Protein AF-A0AAU5RZ16-F1 (afdb_monomer)

Solvent-accessible surface area (backbone atoms only — not comparable to full-atom values): 4479 Å² total; per-residue (Å²): 134,87,48,73,52,64,41,67,49,67,42,90,88,79,65,50,72,46,78,76,39,77,79,40,85,45,78,77,78,91,57,82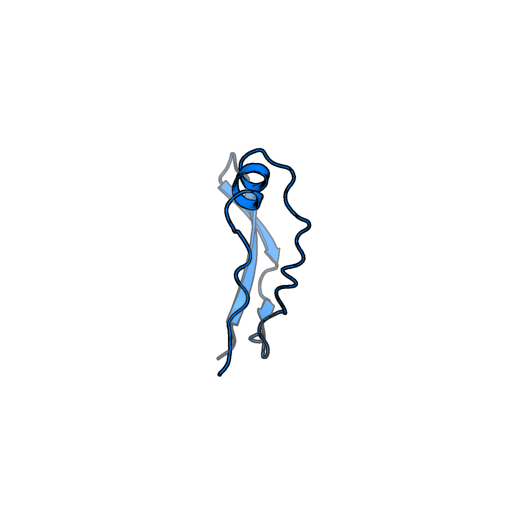,75,81,76,75,74,80,64,72,84,61,87,46,83,71,58,63,60,66,76,77,76,70,85,85,73,77,86,84,86,128

Sequence (62 aa):
MGMTIAVYRVNPMSGERTTVRDRYDVQPATLPTPLSSALPPCGCKRCRRSRHTEPATPPDHR

Secondary structure (DSSP, 8-state):
--EEEEEEEE-TTT--EEEEEEEEEEPPPSS------------STTTTTGGGS---------

Structure (mmCIF, N/CA/C/O backbone):
data_AF-A0AAU5RZ16-F1
#
_entry.id   AF-A0AAU5RZ16-F1
#
loop_
_atom_site.group_PDB
_atom_site.id
_atom_site.type_symbol
_atom_site.label_atom_id
_atom_site.label_alt_id
_atom_site.label_comp_id
_atom_site.label_asym_id
_atom_site.label_entity_id
_atom_site.label_seq_id
_atom_site.pdbx_PDB_ins_code
_atom_site.Cartn_x
_atom_site.Cartn_y
_atom_site.Cartn_z
_atom_site.occupancy
_atom_site.B_iso_or_equiv
_atom_site.auth_seq_id
_atom_site.auth_comp_id
_atom_site.auth_asym_id
_atom_site.auth_atom_id
_atom_site.pdbx_PDB_model_num
ATOM 1 N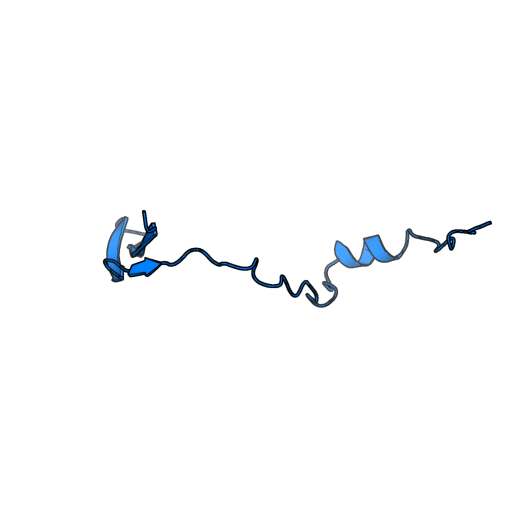 N . MET A 1 1 ? -0.779 -14.640 18.038 1.00 59.03 1 MET A N 1
ATOM 2 C CA . MET A 1 1 ? -1.359 -13.331 17.666 1.00 59.03 1 MET A CA 1
ATOM 3 C C . MET A 1 1 ? -0.959 -13.066 16.223 1.00 59.03 1 MET A C 1
ATOM 5 O O . MET A 1 1 ? 0.231 -13.130 15.943 1.00 59.03 1 MET A O 1
ATOM 9 N N . GLY A 1 2 ? -1.927 -12.926 15.312 1.00 73.69 2 GLY A N 1
ATOM 10 C CA . GLY A 1 2 ? -1.677 -12.696 13.881 1.00 73.69 2 GLY A CA 1
ATOM 11 C C . GLY A 1 2 ? -1.341 -11.234 13.579 1.00 73.69 2 GLY A C 1
ATOM 12 O O . GLY A 1 2 ? -1.622 -10.357 14.396 1.00 73.69 2 GLY A O 1
ATOM 13 N N . MET A 1 3 ? -0.723 -10.972 12.425 1.00 84.06 3 MET A N 1
ATOM 14 C CA . MET A 1 3 ? -0.475 -9.616 11.930 1.00 84.06 3 MET A CA 1
ATOM 15 C C . MET A 1 3 ? -1.521 -9.271 10.870 1.00 84.06 3 MET A C 1
ATOM 17 O O . MET A 1 3 ? -1.743 -10.047 9.946 1.00 84.06 3 MET A O 1
ATOM 21 N N . THR A 1 4 ? -2.124 -8.088 10.965 1.00 87.88 4 THR A N 1
ATOM 22 C CA . THR A 1 4 ? -3.058 -7.588 9.947 1.00 87.88 4 THR A CA 1
ATOM 23 C C . THR A 1 4 ? -2.441 -6.443 9.162 1.00 87.88 4 THR A C 1
ATOM 25 O O . THR A 1 4 ? -1.838 -5.549 9.758 1.00 87.88 4 THR A O 1
ATOM 28 N N . ILE A 1 5 ? -2.646 -6.423 7.845 1.00 89.38 5 ILE A N 1
ATOM 29 C CA . ILE A 1 5 ? -2.229 -5.315 6.975 1.00 89.38 5 ILE A CA 1
ATOM 30 C C . ILE A 1 5 ? -3.463 -4.664 6.341 1.00 89.38 5 ILE A C 1
ATOM 32 O O . ILE A 1 5 ? -4.354 -5.354 5.841 1.00 89.38 5 ILE A O 1
ATOM 36 N N . ALA A 1 6 ? -3.471 -3.331 6.333 1.00 93.25 6 ALA A N 1
ATOM 37 C CA . ALA A 1 6 ? -4.401 -2.487 5.589 1.00 93.25 6 ALA A CA 1
ATOM 38 C C . ALA A 1 6 ? -3.627 -1.709 4.513 1.00 93.25 6 ALA A C 1
ATOM 40 O O . ALA A 1 6 ? -2.494 -1.281 4.751 1.00 93.25 6 ALA A O 1
ATOM 41 N N . VAL A 1 7 ? -4.218 -1.521 3.333 1.00 94.31 7 VAL A N 1
ATOM 42 C CA . VAL A 1 7 ? -3.584 -0.842 2.193 1.00 94.31 7 VAL A CA 1
ATOM 43 C C . VAL A 1 7 ? -4.445 0.330 1.745 1.00 94.31 7 VAL A C 1
ATOM 45 O O . VAL A 1 7 ? -5.623 0.164 1.421 1.00 94.31 7 VAL A O 1
ATOM 48 N N . TYR A 1 8 ? -3.823 1.504 1.658 1.00 96.88 8 TYR A N 1
ATOM 49 C CA . TYR A 1 8 ? -4.456 2.747 1.231 1.00 96.88 8 TYR A CA 1
ATOM 50 C C . TYR A 1 8 ? -3.699 3.351 0.051 1.00 96.88 8 TYR A C 1
ATOM 52 O O . TYR A 1 8 ? -2.46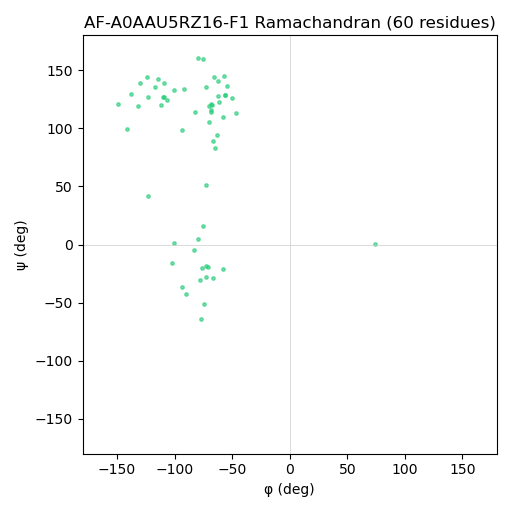8 3.304 0.001 1.00 96.88 8 TYR A O 1
ATOM 60 N N . ARG A 1 9 ? -4.433 3.965 -0.875 1.00 97.38 9 ARG A N 1
ATOM 61 C CA . ARG A 1 9 ? -3.879 4.952 -1.808 1.00 97.38 9 ARG A CA 1
ATOM 62 C C . ARG A 1 9 ? -4.052 6.329 -1.192 1.00 97.38 9 ARG A C 1
ATOM 64 O O . ARG A 1 9 ? -5.125 6.629 -0.680 1.00 97.38 9 ARG A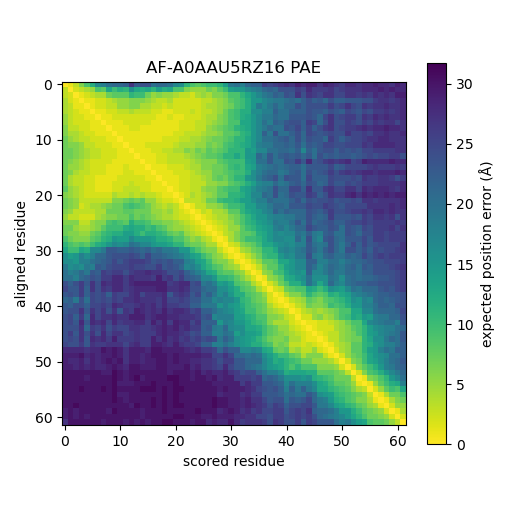 O 1
ATOM 71 N N . VAL A 1 10 ? -3.002 7.140 -1.237 1.00 97.69 10 VAL A N 1
ATOM 72 C CA . VAL A 1 10 ? -3.014 8.508 -0.709 1.00 97.69 10 VAL A CA 1
ATOM 73 C C . VAL A 1 10 ? -2.949 9.476 -1.879 1.00 97.69 10 VAL A C 1
ATOM 75 O O . VAL A 1 10 ? -2.054 9.364 -2.718 1.00 97.69 10 VAL A O 1
ATOM 78 N N . ASN A 1 11 ? -3.887 10.418 -1.939 1.00 96.81 11 ASN A N 1
ATOM 79 C CA . ASN A 1 11 ? -3.807 11.541 -2.859 1.00 96.81 11 ASN A CA 1
ATOM 80 C C . ASN A 1 11 ? -2.672 12.476 -2.393 1.00 96.81 11 ASN A C 1
ATOM 82 O O . ASN A 1 11 ? -2.744 12.992 -1.278 1.00 96.81 11 ASN A O 1
ATOM 86 N N . PRO A 1 12 ? -1.629 12.719 -3.204 1.00 95.94 12 PRO A N 1
ATOM 87 C CA . PRO A 1 12 ? -0.484 13.521 -2.778 1.00 95.94 12 PRO A CA 1
ATOM 88 C C . PRO A 1 12 ? -0.799 15.018 -2.642 1.00 95.94 12 PRO A C 1
ATOM 90 O O . PRO A 1 12 ? -0.060 15.725 -1.966 1.00 95.94 12 PRO A O 1
ATOM 93 N N . MET A 1 13 ? -1.875 15.502 -3.271 1.00 97.38 13 MET A N 1
ATOM 94 C CA . MET A 1 13 ? -2.268 16.914 -3.253 1.00 97.38 13 MET A CA 1
ATOM 95 C C . MET A 1 13 ? -3.204 17.234 -2.084 1.00 97.38 13 MET A C 1
ATOM 97 O O . MET A 1 13 ? -3.050 18.268 -1.444 1.00 97.38 13 MET A O 1
ATOM 101 N N . SER A 1 14 ? -4.176 16.358 -1.806 1.00 96.69 14 SER A N 1
ATOM 102 C CA . SER A 1 14 ? -5.186 16.572 -0.754 1.00 96.69 14 SER A CA 1
ATOM 103 C C . SER A 1 14 ? -4.928 15.786 0.534 1.00 96.69 14 SER A C 1
ATOM 105 O O . SER A 1 14 ? -5.546 16.068 1.556 1.00 96.69 14 SER A O 1
ATOM 107 N N . GLY A 1 15 ? -4.057 14.774 0.504 1.00 96.06 15 GLY A N 1
ATOM 108 C CA . GLY A 1 15 ? -3.836 13.849 1.621 1.00 96.06 15 GLY A CA 1
ATOM 109 C C . GLY A 1 15 ? -4.964 12.832 1.837 1.00 96.06 15 GLY A C 1
ATOM 110 O O . GLY A 1 15 ? -4.874 12.003 2.746 1.00 96.06 15 GLY A O 1
ATOM 111 N N . GLU A 1 16 ? -6.012 12.865 1.013 1.00 97.75 16 GLU A N 1
ATOM 112 C CA . GLU A 1 16 ? -7.154 11.959 1.116 1.00 97.75 16 GLU A CA 1
ATOM 113 C C . GLU A 1 16 ? -6.732 10.498 0.903 1.00 97.75 16 GLU A C 1
ATOM 115 O O . GLU A 1 16 ? -5.885 10.192 0.058 1.00 97.75 16 GLU A O 1
ATOM 120 N N . ARG A 1 17 ? -7.320 9.585 1.684 1.00 97.25 17 ARG A N 1
ATOM 121 C CA . ARG A 1 17 ? -7.015 8.152 1.644 1.00 97.25 17 ARG A CA 1
ATOM 122 C C . ARG A 1 17 ? -8.176 7.379 1.041 1.00 97.25 17 ARG A C 1
ATOM 124 O O . ARG A 1 17 ? -9.289 7.438 1.549 1.00 97.25 17 ARG A O 1
ATOM 131 N N . THR A 1 18 ? -7.887 6.571 0.032 1.00 96.75 18 THR A N 1
ATOM 132 C CA . THR A 1 18 ? -8.829 5.58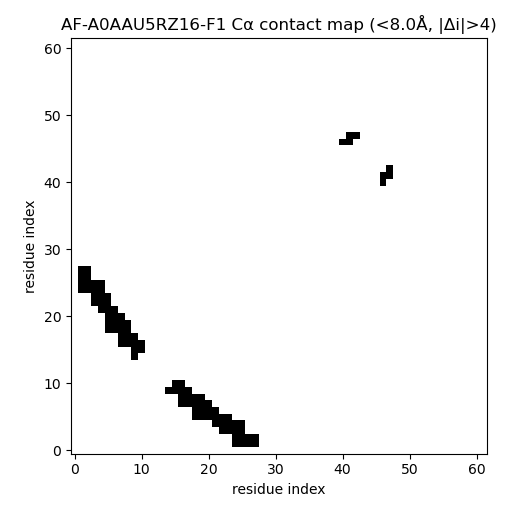9 -0.508 1.00 96.75 18 THR A CA 1
ATOM 133 C C . THR A 1 18 ? -8.393 4.196 -0.084 1.00 96.75 18 THR A C 1
ATOM 135 O O . THR A 1 18 ? -7.260 3.781 -0.350 1.00 96.75 18 THR A O 1
ATOM 138 N N . THR A 1 19 ? -9.287 3.461 0.573 1.00 96.38 19 THR A N 1
ATOM 139 C CA . THR A 1 19 ? -9.031 2.078 0.979 1.00 96.38 19 THR A CA 1
ATOM 140 C C . THR A 1 19 ? -8.934 1.187 -0.253 1.00 96.38 19 THR A C 1
ATOM 142 O O . THR A 1 19 ? -9.876 1.078 -1.032 1.00 96.38 19 THR A O 1
ATOM 145 N N . VAL A 1 20 ? -7.784 0.536 -0.425 1.00 94.12 20 VAL A N 1
ATOM 146 C CA . VAL A 1 20 ? -7.588 -0.523 -1.428 1.00 94.12 20 VAL A CA 1
ATOM 147 C C . VAL A 1 20 ? -7.850 -1.885 -0.800 1.00 94.12 20 VAL A C 1
ATOM 149 O O . VAL A 1 20 ? -8.388 -2.779 -1.446 1.00 94.12 20 VAL A O 1
ATOM 152 N N . ARG A 1 21 ? -7.461 -2.046 0.470 1.00 90.19 21 ARG A N 1
ATOM 153 C CA . ARG A 1 21 ? -7.672 -3.268 1.241 1.00 90.19 21 ARG A CA 1
ATOM 154 C C . ARG A 1 21 ? -7.837 -2.921 2.713 1.00 90.19 21 ARG A C 1
ATOM 156 O O . ARG A 1 21 ? -6.936 -2.325 3.291 1.00 90.19 21 ARG A O 1
ATOM 163 N N . ASP A 1 22 ? -8.976 -3.290 3.288 1.00 85.12 22 ASP A N 1
ATOM 164 C CA . ASP A 1 22 ? -9.350 -2.892 4.649 1.00 85.12 22 ASP A CA 1
ATOM 165 C C . ASP A 1 22 ? -8.602 -3.707 5.713 1.00 85.12 22 ASP A C 1
ATOM 167 O O . ASP A 1 22 ? -7.742 -3.185 6.419 1.00 85.12 22 ASP A O 1
ATOM 171 N N . ARG A 1 23 ? -8.834 -5.023 5.767 1.00 86.12 23 ARG A N 1
ATOM 172 C CA . ARG A 1 23 ? -8.090 -5.931 6.644 1.00 86.12 23 ARG A CA 1
ATOM 173 C C . ARG A 1 23 ? -7.738 -7.221 5.936 1.00 86.12 23 ARG A C 1
ATOM 175 O O . ARG A 1 23 ? -8.589 -7.879 5.342 1.00 86.12 23 ARG A O 1
ATOM 182 N N . TYR A 1 24 ? -6.467 -7.581 6.023 1.00 83.56 24 TYR A N 1
ATOM 183 C CA . TYR A 1 24 ? -5.980 -8.881 5.605 1.00 83.56 24 TYR A CA 1
ATOM 184 C C . TYR A 1 24 ? -5.101 -9.479 6.690 1.00 83.56 24 TYR A C 1
ATOM 186 O O . TYR A 1 24 ? -4.078 -8.890 7.044 1.00 83.56 24 TYR A O 1
ATOM 194 N N . ASP A 1 25 ? -5.514 -10.637 7.199 1.00 85.94 25 ASP A N 1
ATOM 195 C CA . ASP A 1 25 ? -4.694 -11.466 8.072 1.00 85.94 25 ASP A CA 1
ATOM 196 C C . ASP A 1 25 ? -3.526 -12.046 7.279 1.00 85.94 25 ASP A C 1
ATOM 198 O O . ASP A 1 25 ? -3.698 -12.732 6.267 1.00 85.94 25 ASP A O 1
ATOM 202 N N . VAL A 1 26 ? -2.318 -11.735 7.735 1.00 80.56 26 VAL A N 1
ATOM 203 C CA . VAL A 1 26 ? -1.071 -12.139 7.097 1.00 80.56 26 VAL A CA 1
ATOM 204 C C . VAL A 1 26 ? -0.390 -13.129 8.018 1.00 80.56 26 VAL A C 1
ATOM 206 O O . VAL A 1 26 ? -0.046 -12.816 9.159 1.00 80.56 26 VAL A O 1
ATOM 209 N N . GLN A 1 27 ? -0.182 -14.338 7.504 1.00 80.75 27 GLN A N 1
ATOM 210 C CA . GLN A 1 27 ? 0.645 -15.316 8.190 1.00 80.75 27 GLN A CA 1
ATOM 211 C C . GLN A 1 27 ? 2.118 -14.906 8.073 1.00 80.75 27 GLN A C 1
ATOM 213 O O . GLN A 1 27 ? 2.552 -14.534 6.977 1.00 80.75 27 GLN A O 1
ATOM 218 N N . PRO A 1 28 ? 2.899 -14.972 9.165 1.00 73.00 28 PRO A N 1
ATOM 219 C CA . PRO A 1 28 ? 4.340 -14.781 9.097 1.00 73.00 28 PRO A CA 1
ATOM 220 C C . PRO A 1 28 ? 4.956 -15.737 8.075 1.00 73.00 28 PRO A C 1
ATOM 222 O O . PRO A 1 28 ? 4.618 -16.922 8.041 1.00 73.00 28 PRO A O 1
ATOM 225 N N . ALA A 1 29 ? 5.873 -15.233 7.250 1.00 74.25 29 ALA A N 1
ATOM 226 C CA . ALA A 1 29 ? 6.640 -16.092 6.360 1.00 74.25 29 ALA A CA 1
ATOM 227 C C . ALA A 1 29 ? 7.464 -17.076 7.206 1.00 74.25 29 ALA A C 1
ATOM 229 O O . ALA A 1 29 ? 8.250 -16.669 8.059 1.00 74.25 29 ALA A O 1
ATOM 230 N N . THR A 1 30 ? 7.267 -18.374 6.985 1.00 74.06 30 THR A N 1
ATOM 231 C CA . THR A 1 30 ? 7.959 -19.456 7.708 1.00 74.06 30 THR A CA 1
ATOM 232 C C . THR A 1 30 ? 9.396 -19.654 7.239 1.00 74.06 30 THR A C 1
ATOM 234 O O . THR A 1 30 ? 10.211 -20.223 7.957 1.00 74.06 30 THR A O 1
ATOM 237 N N . LEU A 1 31 ? 9.710 -19.172 6.040 1.00 71.88 31 LEU A N 1
ATOM 238 C CA . LEU A 1 31 ? 11.029 -19.206 5.432 1.00 71.88 31 LEU A CA 1
ATOM 239 C C . LEU A 1 31 ? 11.352 -17.796 4.935 1.00 71.88 31 LEU A C 1
ATOM 241 O O . LEU A 1 31 ? 10.463 -17.148 4.370 1.00 71.88 31 LEU A O 1
ATOM 245 N N . PRO A 1 32 ? 12.591 -17.303 5.113 1.00 64.50 32 PRO A N 1
ATOM 246 C CA . PRO A 1 32 ? 13.001 -16.092 4.427 1.00 64.50 32 PRO A CA 1
ATOM 247 C C . PRO A 1 32 ? 12.800 -16.316 2.929 1.00 64.50 32 PRO A C 1
ATOM 249 O O . PRO A 1 32 ? 13.237 -17.333 2.385 1.00 64.50 32 PRO A O 1
ATOM 252 N N . THR A 1 33 ? 12.108 -15.389 2.265 1.00 68.75 33 THR A N 1
ATOM 253 C CA . THR A 1 33 ? 11.997 -15.399 0.807 1.00 68.75 33 THR A CA 1
ATOM 254 C C . THR A 1 33 ? 13.411 -15.537 0.253 1.00 68.75 33 THR A C 1
ATOM 256 O O . THR A 1 33 ? 14.264 -14.737 0.655 1.00 68.75 33 THR A O 1
ATOM 259 N N . PRO A 1 34 ? 13.707 -16.524 -0.614 1.00 64.69 34 PRO A N 1
ATOM 260 C CA . PRO A 1 34 ? 15.026 -16.614 -1.206 1.00 64.69 34 PRO A CA 1
ATOM 261 C C . PRO A 1 34 ? 15.266 -15.301 -1.942 1.00 64.69 34 PRO A C 1
ATOM 263 O O . PRO A 1 34 ? 14.618 -15.000 -2.947 1.00 64.69 34 PRO A O 1
ATOM 266 N N . LEU A 1 35 ? 16.166 -14.485 -1.398 1.00 61.03 35 LEU A N 1
ATOM 267 C CA . LEU A 1 35 ? 16.711 -13.345 -2.103 1.00 61.03 35 LEU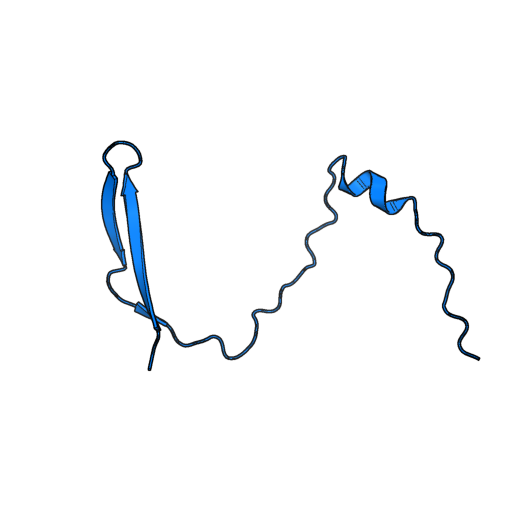 A CA 1
ATOM 268 C C . LEU A 1 35 ? 17.520 -13.958 -3.239 1.00 61.03 35 LEU A C 1
ATOM 270 O O . LEU A 1 35 ? 18.691 -14.284 -3.066 1.00 61.03 35 LEU A O 1
ATOM 274 N N . SER A 1 36 ? 16.878 -14.185 -4.386 1.00 62.69 36 SER A N 1
ATOM 275 C CA . SER A 1 36 ? 17.585 -14.453 -5.630 1.00 62.69 36 SER A CA 1
ATOM 276 C C . SER A 1 36 ? 18.346 -13.176 -5.966 1.00 62.69 36 SER A C 1
ATOM 278 O O . SER A 1 36 ? 1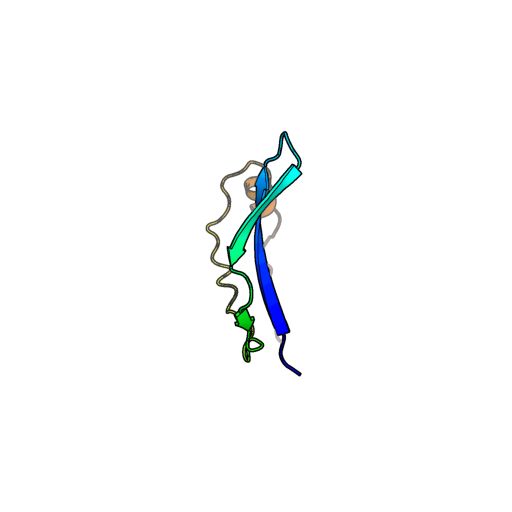7.872 -12.301 -6.688 1.00 62.69 36 SER A O 1
ATOM 280 N N . SER A 1 37 ? 19.517 -13.030 -5.355 1.00 59.91 37 SER A N 1
ATOM 281 C CA . SER A 1 37 ? 20.445 -11.922 -5.542 1.00 59.91 37 SER A CA 1
ATOM 282 C C . SER A 1 37 ? 21.197 -12.028 -6.866 1.00 59.91 37 SER A C 1
ATOM 284 O O . SER A 1 37 ? 22.154 -11.290 -7.083 1.00 59.91 37 SER A O 1
ATOM 286 N N . ALA A 1 38 ? 20.733 -12.864 -7.800 1.00 64.75 38 ALA A N 1
ATOM 287 C CA . ALA A 1 38 ? 21.116 -12.784 -9.202 1.00 64.75 38 ALA A CA 1
ATOM 288 C C . ALA A 1 38 ? 20.451 -11.562 -9.868 1.00 64.75 38 ALA A C 1
ATOM 290 O O . ALA A 1 38 ? 19.814 -11.657 -10.916 1.00 64.75 38 ALA A O 1
ATOM 291 N N . LEU A 1 39 ? 20.593 -10.387 -9.250 1.00 62.44 39 LEU A N 1
ATOM 292 C CA . LEU A 1 39 ? 20.479 -9.134 -9.972 1.00 62.44 39 LEU A CA 1
ATOM 293 C C . LEU A 1 39 ? 21.605 -9.145 -11.009 1.00 62.44 39 LEU A C 1
ATOM 295 O O . LEU A 1 39 ? 22.759 -9.398 -10.642 1.00 62.44 39 LEU A O 1
ATOM 299 N N . PRO A 1 40 ? 21.310 -8.903 -12.297 1.00 67.56 40 PRO A N 1
ATOM 300 C CA . PRO A 1 40 ? 22.356 -8.856 -13.293 1.00 67.56 40 PRO A CA 1
ATOM 301 C C . PRO A 1 40 ? 23.383 -7.798 -12.880 1.00 67.56 40 PRO A C 1
ATOM 303 O O . PRO A 1 40 ? 23.013 -6.765 -12.308 1.00 67.56 40 PRO A O 1
ATOM 306 N N . PRO A 1 41 ? 24.672 -8.030 -13.169 1.00 71.06 41 PRO A N 1
ATOM 307 C CA . PRO A 1 41 ? 25.709 -7.052 -12.915 1.00 71.06 41 PRO A CA 1
ATOM 308 C C . PRO A 1 41 ? 25.287 -5.666 -13.422 1.00 71.06 41 PRO A C 1
ATOM 310 O O . PRO A 1 41 ? 25.165 -5.451 -14.627 1.00 71.06 41 PRO A O 1
ATOM 313 N N . CYS A 1 42 ? 25.085 -4.713 -12.508 1.00 72.88 42 CYS A N 1
ATOM 314 C CA . CYS A 1 42 ? 24.710 -3.349 -12.866 1.00 72.88 42 CYS A CA 1
ATOM 315 C C . CYS A 1 42 ? 25.744 -2.745 -13.831 1.00 72.88 42 CYS A C 1
ATOM 317 O O . CYS A 1 42 ? 26.945 -2.746 -13.562 1.00 72.88 42 CYS A O 1
ATOM 319 N N . GLY A 1 43 ? 25.280 -2.203 -14.961 1.00 75.56 43 GLY A N 1
ATOM 320 C CA . GLY A 1 43 ? 26.131 -1.574 -15.981 1.00 75.56 43 GLY A CA 1
ATOM 321 C C . GLY A 1 43 ? 26.574 -0.141 -15.651 1.00 75.56 43 GLY A C 1
ATOM 322 O O . GLY A 1 43 ? 27.196 0.521 -16.480 1.00 75.56 43 GLY A O 1
ATOM 323 N N . CYS A 1 44 ? 26.244 0.382 -14.465 1.00 82.50 44 CYS A N 1
ATOM 324 C CA . CYS A 1 44 ? 26.498 1.780 -14.125 1.00 82.50 44 CYS A CA 1
ATOM 325 C C . CYS A 1 44 ? 27.984 2.052 -13.808 1.00 82.50 44 CYS A C 1
ATOM 327 O O . CYS A 1 44 ? 28.751 1.161 -13.432 1.00 82.50 44 CYS A O 1
ATOM 329 N N . LYS A 1 45 ? 28.395 3.326 -13.901 1.00 76.06 45 LYS A N 1
ATOM 330 C CA . LYS A 1 45 ? 29.781 3.776 -13.643 1.00 76.06 45 LYS A CA 1
ATOM 331 C C . LYS A 1 45 ? 30.305 3.433 -12.240 1.00 76.06 45 LYS A C 1
ATOM 333 O O . LYS A 1 45 ? 31.517 3.461 -12.037 1.00 76.06 45 LYS A O 1
ATOM 338 N N . ARG A 1 46 ? 29.415 3.176 -11.272 1.00 74.88 46 ARG A N 1
ATOM 339 C CA . ARG A 1 46 ? 29.789 2.744 -9.916 1.00 74.88 46 ARG A CA 1
ATOM 340 C C . ARG A 1 46 ? 30.234 1.280 -9.932 1.00 74.88 46 ARG A C 1
ATOM 342 O O . ARG A 1 46 ? 31.353 0.993 -9.537 1.00 74.88 46 ARG A O 1
ATOM 349 N N . CYS A 1 47 ? 29.422 0.393 -10.506 1.00 74.38 47 CYS A N 1
ATOM 350 C CA . CYS A 1 47 ? 29.673 -1.051 -10.527 1.00 74.38 47 CYS A CA 1
ATOM 351 C C . CYS A 1 47 ? 30.803 -1.481 -11.479 1.00 74.38 47 CYS A C 1
ATOM 353 O O . CYS A 1 47 ? 31.463 -2.489 -11.238 1.00 74.38 47 CYS A O 1
ATOM 355 N N . ARG A 1 48 ? 31.053 -0.727 -12.560 1.00 75.50 48 ARG A N 1
ATOM 356 C CA . ARG A 1 48 ? 32.161 -1.000 -13.496 1.00 75.50 48 ARG A CA 1
ATOM 357 C C . ARG A 1 48 ? 33.552 -0.802 -12.882 1.00 75.50 48 ARG A C 1
ATOM 359 O O . ARG A 1 48 ? 34.486 -1.462 -13.315 1.00 75.50 48 ARG A O 1
ATOM 366 N N . ARG A 1 49 ? 33.705 0.089 -11.895 1.00 68.88 49 ARG A N 1
ATOM 367 C CA . ARG A 1 49 ? 35.015 0.385 -11.286 1.00 68.88 49 ARG A CA 1
ATOM 368 C C . ARG A 1 49 ? 35.463 -0.677 -10.285 1.00 68.88 49 ARG A C 1
ATOM 370 O O . ARG A 1 49 ? 36.652 -0.930 -10.175 1.00 68.88 49 ARG A O 1
ATOM 377 N N . SER A 1 50 ? 34.520 -1.324 -9.607 1.00 63.66 50 SER A N 1
ATOM 378 C CA . SER A 1 50 ? 34.798 -2.288 -8.536 1.00 63.66 50 SER A CA 1
ATOM 379 C C . SER A 1 50 ? 35.352 -3.632 -9.023 1.00 63.66 50 SER A C 1
ATOM 381 O O . SER A 1 50 ? 35.921 -4.363 -8.229 1.00 63.66 50 SER A O 1
ATOM 383 N N . ARG A 1 51 ? 35.201 -3.979 -10.312 1.00 59.81 51 ARG A N 1
ATOM 384 C CA . ARG A 1 51 ? 35.651 -5.280 -10.858 1.00 59.81 51 ARG A CA 1
ATOM 385 C C . ARG A 1 51 ? 37.130 -5.348 -11.233 1.00 59.81 51 ARG A C 1
ATOM 387 O O . ARG A 1 51 ? 37.586 -6.403 -11.648 1.00 59.81 51 ARG A O 1
ATOM 394 N N . HIS A 1 52 ? 37.862 -4.243 -11.132 1.00 57.16 52 HIS A N 1
ATOM 395 C CA . HIS A 1 52 ? 39.271 -4.188 -11.526 1.00 57.16 52 HIS A CA 1
ATOM 396 C C . HIS A 1 52 ? 40.252 -4.289 -10.347 1.00 57.16 52 HIS A C 1
ATOM 398 O O . HIS A 1 52 ? 41.455 -4.253 -10.584 1.00 57.16 52 HIS A O 1
ATOM 404 N N . THR A 1 53 ? 39.775 -4.443 -9.105 1.00 54.62 53 THR A N 1
ATOM 405 C CA . THR A 1 53 ? 40.631 -4.387 -7.903 1.00 54.62 53 THR A CA 1
ATOM 406 C C . THR A 1 53 ? 40.561 -5.649 -7.042 1.00 54.62 53 THR A C 1
ATOM 408 O O . THR A 1 53 ? 40.532 -5.560 -5.822 1.00 54.62 53 THR A O 1
ATOM 411 N N . GLU A 1 54 ? 40.559 -6.832 -7.651 1.00 47.06 54 GLU A N 1
ATOM 412 C CA . GLU A 1 54 ? 40.835 -8.059 -6.897 1.00 47.06 54 GLU A CA 1
ATOM 413 C C . GLU A 1 54 ? 41.681 -9.006 -7.759 1.00 47.06 54 GLU A C 1
ATOM 415 O O . GLU A 1 54 ? 41.149 -9.650 -8.666 1.00 47.06 54 GLU A O 1
ATOM 420 N N . PRO A 1 55 ? 43.013 -9.072 -7.562 1.00 47.28 55 PRO A N 1
ATOM 421 C CA . PRO A 1 55 ? 43.760 -10.227 -8.019 1.00 47.28 55 PRO A CA 1
ATOM 422 C C . PRO A 1 55 ? 43.321 -11.404 -7.149 1.00 47.28 55 PRO A C 1
ATOM 424 O O . PRO A 1 55 ? 43.505 -11.397 -5.933 1.00 47.28 55 PRO A O 1
ATOM 427 N N . ALA A 1 56 ? 42.693 -12.390 -7.784 1.00 58.38 56 ALA A N 1
ATOM 428 C CA . ALA A 1 56 ? 42.318 -13.645 -7.162 1.00 58.38 56 ALA A CA 1
ATOM 429 C C . ALA A 1 56 ? 43.585 -14.390 -6.717 1.00 58.38 56 ALA A C 1
ATOM 431 O O . ALA A 1 56 ? 44.199 -15.110 -7.503 1.00 58.38 56 ALA A O 1
ATOM 432 N N . THR A 1 57 ? 43.987 -14.210 -5.462 1.00 61.06 57 THR A N 1
ATOM 433 C CA . THR A 1 57 ? 44.890 -15.147 -4.795 1.00 61.06 57 THR A CA 1
ATOM 434 C C . THR A 1 57 ? 44.023 -16.299 -4.280 1.00 61.06 57 THR A C 1
ATOM 436 O O . THR A 1 57 ? 43.160 -16.056 -3.433 1.00 61.06 57 THR A O 1
ATO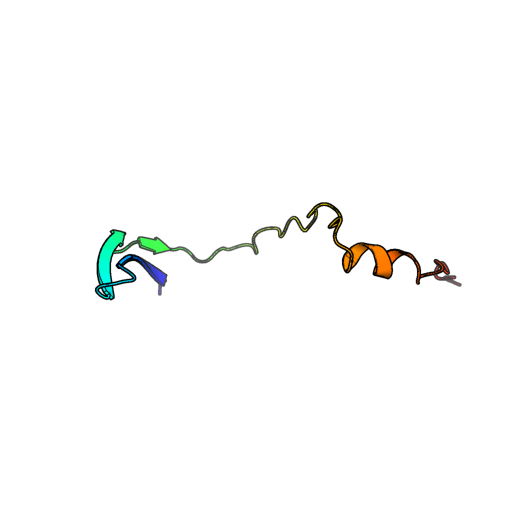M 439 N N . PRO A 1 58 ? 44.169 -17.535 -4.788 1.00 68.19 58 PRO A N 1
ATOM 440 C CA . PRO A 1 58 ? 43.445 -18.671 -4.232 1.00 68.19 58 PRO A CA 1
ATOM 441 C C . PRO A 1 58 ? 43.932 -18.945 -2.797 1.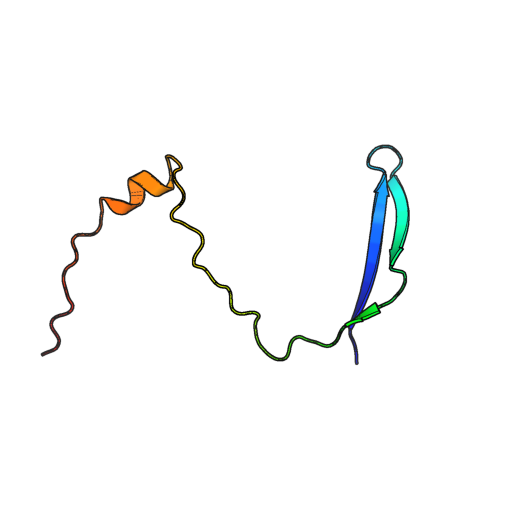00 68.19 58 PRO A C 1
ATOM 443 O O . PRO A 1 58 ? 45.122 -18.773 -2.524 1.00 68.19 58 PRO A O 1
ATOM 446 N N . PRO A 1 59 ? 43.052 -19.367 -1.871 1.00 57.69 59 PRO A N 1
ATOM 447 C CA . PRO A 1 59 ? 43.488 -19.805 -0.555 1.00 57.69 59 PRO A CA 1
ATOM 448 C C . PRO A 1 59 ? 44.259 -21.125 -0.690 1.00 57.69 59 PRO A C 1
ATOM 450 O O . PRO A 1 59 ? 43.702 -22.153 -1.075 1.00 57.69 59 PRO A O 1
ATOM 453 N N . ASP A 1 60 ? 45.555 -21.069 -0.389 1.00 52.66 60 ASP A N 1
ATOM 454 C CA . ASP A 1 60 ? 46.417 -22.231 -0.191 1.00 52.66 60 ASP A CA 1
ATOM 455 C C . ASP A 1 60 ? 45.985 -22.907 1.122 1.00 52.66 60 ASP A C 1
ATOM 457 O O . ASP A 1 60 ? 46.178 -22.368 2.214 1.00 52.66 60 ASP A O 1
ATOM 461 N N . HIS A 1 61 ? 45.301 -24.046 1.017 1.00 54.12 61 HIS A N 1
ATOM 462 C CA . HIS A 1 61 ? 44.987 -24.900 2.157 1.00 54.12 61 HIS A CA 1
ATOM 463 C C . HIS A 1 61 ? 46.078 -25.965 2.269 1.00 54.12 61 HIS A C 1
ATOM 465 O O . HIS A 1 61 ? 46.030 -26.979 1.568 1.00 54.12 61 HIS A O 1
ATOM 471 N N . ARG A 1 62 ? 47.041 -25.734 3.165 1.00 55.94 62 ARG A N 1
ATOM 472 C CA . ARG A 1 62 ? 47.988 -26.748 3.630 1.00 55.94 62 ARG A CA 1
ATOM 473 C C . ARG A 1 62 ? 47.924 -26.888 5.142 1.00 55.94 62 ARG A C 1
ATOM 475 O O . ARG A 1 62 ? 47.799 -25.842 5.816 1.00 55.94 62 ARG A O 1
#

Foldseek 3Di:
DWDWDWDWDADPPPRDTDTPGGIDTDDPDPDPDPPPVVPDQDPDPVSVVVVPPDDDDDDDDD

pLDDT: mean 75.96, std 15.16, range [47.06, 97.75]

Mean predicted aligned error: 16.66 Å

Radius of gyration: 22.99 Å; Cα contacts (8 Å, |Δi|>4): 46; chains: 1; bounding box: 57×44×34 Å